Protein AF-A0A7Y3MBK2-F1 (afdb_monomer_lite)

Radius of gyration: 17.52 Å; chains: 1; bounding box: 44×32×43 Å

Sequence (130 aa):
MTSEGFHSFNSLSNVDETSLMDDGACVFMGRNELGITFCGIEKAYYDGKIEFKKPISCHLYPIRVSKNEQTGFEALNYDKWDICSSACTNGKKQKIRIFEFAKEALIRQYGADFYEDLTNAAEHLQGKRD

Structure (mmCIF, N/CA/C/O backbone):
data_AF-A0A7Y3MBK2-F1
#
_entry.id   AF-A0A7Y3MBK2-F1
#
loop_
_atom_site.group_PDB
_atom_site.id
_atom_site.type_symbol
_atom_site.label_atom_id
_atom_site.label_alt_id
_atom_site.label_comp_id
_atom_site.label_asym_id
_atom_site.label_entity_id
_atom_site.label_seq_id
_atom_site.pdbx_PDB_ins_code
_atom_site.Cartn_x
_atom_site.Cartn_y
_atom_site.Cartn_z
_atom_site.occupancy
_atom_site.B_iso_or_equiv
_atom_site.auth_seq_id
_atom_site.auth_comp_id
_atom_site.auth_asym_id
_atom_site.auth_atom_id
_atom_site.pdbx_PDB_model_num
ATOM 1 N N . MET A 1 1 ? 18.909 -0.826 -16.203 1.00 48.44 1 MET A N 1
ATOM 2 C CA . MET A 1 1 ? 18.796 -1.868 -15.161 1.00 48.44 1 MET A CA 1
ATOM 3 C C . MET A 1 1 ? 20.095 -1.822 -14.396 1.00 48.44 1 MET A C 1
ATOM 5 O O . MET A 1 1 ? 21.133 -1.786 -15.049 1.00 48.44 1 MET A O 1
ATOM 9 N N . THR A 1 2 ? 20.044 -1.709 -13.072 1.00 53.00 2 THR A N 1
ATOM 10 C CA . THR A 1 2 ? 21.256 -1.769 -12.249 1.00 53.00 2 THR A CA 1
ATOM 11 C C . THR A 1 2 ? 21.963 -3.100 -12.508 1.00 53.00 2 THR A C 1
ATOM 13 O O . THR A 1 2 ? 21.320 -4.104 -12.827 1.00 53.00 2 THR A O 1
ATOM 16 N N . SER A 1 3 ? 23.290 -3.125 -12.406 1.00 59.00 3 SER A N 1
ATOM 17 C CA . SER A 1 3 ? 24.083 -4.354 -12.557 1.00 59.00 3 SER A CA 1
ATOM 18 C C . SER A 1 3 ? 23.788 -5.406 -11.478 1.00 59.00 3 SER A C 1
ATOM 20 O O . SER A 1 3 ? 24.255 -6.533 -11.590 1.00 59.00 3 SER A O 1
ATOM 22 N N . GLU A 1 4 ? 23.011 -5.048 -10.451 1.00 63.34 4 GLU A N 1
ATOM 23 C CA . GLU A 1 4 ? 22.795 -5.825 -9.225 1.00 63.34 4 GLU A CA 1
ATOM 24 C C . GLU A 1 4 ? 21.454 -6.586 -9.180 1.00 63.34 4 GLU A C 1
ATOM 26 O O . GLU A 1 4 ? 21.165 -7.269 -8.206 1.00 63.34 4 GLU A O 1
ATOM 31 N N . GLY A 1 5 ? 20.643 -6.542 -10.245 1.00 80.12 5 GLY A N 1
ATOM 32 C CA . GLY A 1 5 ? 19.383 -7.293 -10.318 1.00 80.12 5 GLY A CA 1
ATOM 33 C C . GLY A 1 5 ? 18.173 -6.553 -9.728 1.00 80.12 5 GLY A C 1
ATOM 34 O O . GLY A 1 5 ? 18.114 -5.326 -9.737 1.00 80.12 5 GLY A O 1
ATOM 35 N N . PHE A 1 6 ? 17.146 -7.301 -9.304 1.00 87.88 6 PHE A N 1
ATOM 36 C CA . PHE A 1 6 ? 15.860 -6.739 -8.844 1.00 87.88 6 PHE A CA 1
ATOM 37 C C . PHE A 1 6 ? 15.759 -6.539 -7.322 1.00 87.88 6 PHE A C 1
ATOM 39 O O . PHE A 1 6 ? 14.814 -5.902 -6.850 1.00 87.88 6 PHE A O 1
ATOM 46 N N . HIS A 1 7 ? 16.689 -7.113 -6.562 1.00 91.00 7 HIS A N 1
ATOM 47 C CA . HIS A 1 7 ? 16.751 -7.024 -5.107 1.00 91.00 7 HIS A CA 1
ATOM 48 C C . HIS A 1 7 ? 18.206 -6.969 -4.642 1.00 91.00 7 HIS A C 1
ATOM 50 O O . HIS A 1 7 ? 19.104 -7.442 -5.336 1.00 91.00 7 HI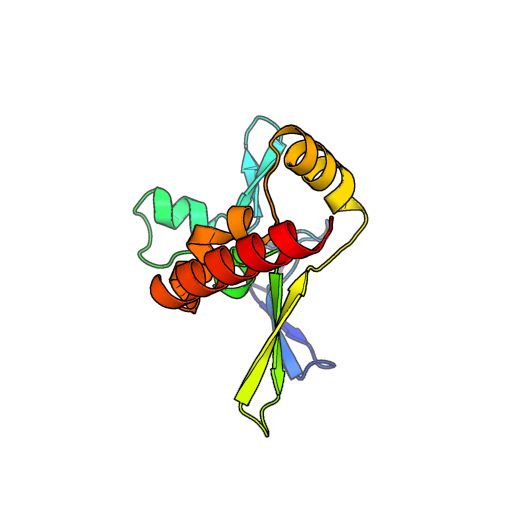S A O 1
ATOM 56 N N . SER A 1 8 ? 18.414 -6.409 -3.456 1.00 89.81 8 SER A N 1
ATOM 57 C CA . SER A 1 8 ? 19.708 -6.321 -2.783 1.00 89.81 8 SER A CA 1
ATOM 58 C C . SER A 1 8 ? 19.531 -6.639 -1.304 1.00 89.81 8 SER A C 1
ATOM 60 O O . SER A 1 8 ? 18.614 -6.116 -0.668 1.00 89.81 8 SER A O 1
ATOM 62 N N . PHE A 1 9 ? 20.419 -7.461 -0.750 1.00 89.88 9 PHE A N 1
ATOM 63 C CA . PHE A 1 9 ? 20.398 -7.790 0.671 1.00 89.88 9 PHE A CA 1
ATOM 64 C C . PHE A 1 9 ? 20.830 -6.583 1.512 1.00 89.88 9 PHE A C 1
ATOM 66 O O . PHE A 1 9 ? 21.944 -6.077 1.356 1.00 89.88 9 PHE A O 1
ATOM 73 N N . ASN A 1 10 ? 19.969 -6.135 2.426 1.00 87.19 10 ASN A N 1
ATOM 74 C CA . ASN A 1 10 ? 20.289 -5.073 3.369 1.00 87.19 10 ASN A CA 1
ATOM 75 C C . ASN A 1 10 ? 20.819 -5.682 4.675 1.00 87.19 10 ASN A C 1
ATOM 77 O O . ASN A 1 10 ? 20.092 -6.320 5.436 1.00 87.19 10 ASN A O 1
ATOM 81 N N . SER A 1 11 ? 22.104 -5.458 4.955 1.00 90.44 11 SER A N 1
ATOM 82 C CA . SER A 1 11 ? 22.784 -6.001 6.136 1.00 90.44 11 SER A CA 1
ATOM 83 C C . SER A 1 11 ? 22.356 -5.361 7.462 1.00 90.44 11 SER A C 1
ATOM 85 O O . SER A 1 11 ? 22.569 -5.965 8.511 1.00 90.44 11 SER A O 1
ATOM 87 N N . LEU A 1 12 ? 21.747 -4.170 7.439 1.00 86.88 12 LEU A N 1
ATOM 88 C CA . LEU A 1 12 ? 21.247 -3.487 8.637 1.00 86.88 12 LEU A CA 1
ATOM 89 C C . LEU A 1 12 ? 19.890 -4.043 9.076 1.00 86.88 12 LEU A C 1
ATOM 91 O O . LEU A 1 12 ? 19.650 -4.214 10.269 1.00 86.88 12 LEU A O 1
ATOM 95 N N . SER A 1 13 ? 19.006 -4.310 8.115 1.00 82.06 13 SER A N 1
ATOM 96 C CA . SER A 1 13 ? 17.661 -4.846 8.352 1.00 82.06 13 SER A CA 1
ATOM 97 C C . SER A 1 13 ? 17.597 -6.377 8.237 1.00 82.06 13 SER A C 1
ATOM 99 O O . SER A 1 13 ? 16.591 -6.969 8.620 1.00 82.06 13 SER A 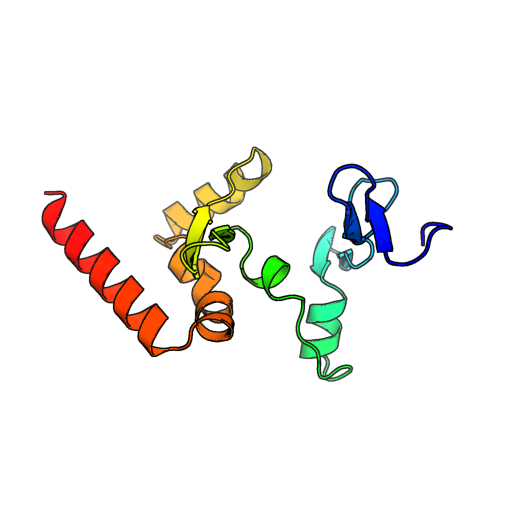O 1
ATOM 101 N N . ASN A 1 14 ? 18.678 -7.022 7.777 1.00 89.50 14 ASN A N 1
ATOM 102 C CA . ASN A 1 14 ? 18.801 -8.467 7.558 1.00 89.50 14 ASN A CA 1
ATOM 103 C C . ASN A 1 14 ? 17.672 -9.036 6.676 1.00 89.50 14 ASN A C 1
ATOM 105 O O . ASN A 1 14 ? 17.157 -10.127 6.926 1.00 89.50 14 ASN A O 1
ATOM 109 N N . VAL A 1 15 ? 17.270 -8.272 5.659 1.00 88.00 15 VAL A N 1
ATOM 110 C CA . VAL A 1 15 ? 16.224 -8.637 4.696 1.00 88.00 15 VAL A CA 1
ATOM 111 C C . VAL A 1 15 ? 16.625 -8.229 3.283 1.00 88.00 15 VAL A C 1
ATOM 113 O O . VAL A 1 15 ? 17.396 -7.289 3.085 1.00 88.00 15 VAL A O 1
ATOM 116 N N . ASP A 1 16 ? 16.075 -8.925 2.292 1.00 90.50 16 ASP A N 1
ATOM 117 C CA . ASP A 1 16 ? 16.164 -8.497 0.900 1.00 90.50 16 ASP A CA 1
ATOM 118 C C . ASP A 1 16 ? 15.234 -7.311 0.645 1.00 90.50 16 ASP A C 1
ATOM 120 O O . ASP A 1 16 ? 14.033 -7.351 0.930 1.00 90.50 16 ASP A O 1
ATOM 124 N N . GLU A 1 17 ? 15.792 -6.253 0.068 1.00 90.88 17 GLU A N 1
ATOM 125 C CA . GLU A 1 17 ? 15.067 -5.043 -0.291 1.00 90.88 17 GLU A CA 1
ATOM 126 C C . GLU A 1 17 ? 14.988 -4.904 -1.809 1.00 90.88 17 GLU A C 1
ATOM 128 O O . GLU A 1 17 ? 15.844 -5.377 -2.556 1.00 90.88 17 GLU A O 1
ATOM 133 N N . THR A 1 18 ? 13.926 -4.255 -2.288 1.00 91.88 18 THR A N 1
ATOM 134 C CA . THR A 1 18 ? 13.802 -3.948 -3.716 1.00 91.88 18 THR A CA 1
ATOM 135 C C . THR A 1 18 ? 14.872 -2.940 -4.105 1.00 91.88 18 THR A C 1
ATOM 137 O O . THR A 1 18 ? 14.935 -1.861 -3.517 1.00 91.88 18 THR A O 1
ATOM 140 N N . SER A 1 19 ? 15.669 -3.267 -5.121 1.00 93.06 19 SER A N 1
ATOM 141 C CA . SER A 1 19 ? 16.725 -2.373 -5.588 1.00 93.06 19 SER A CA 1
ATOM 142 C C . SER A 1 19 ? 16.153 -1.047 -6.098 1.00 93.06 19 SER A C 1
ATOM 144 O O . SER A 1 19 ? 15.011 -0.960 -6.574 1.00 93.06 19 SER A O 1
ATOM 146 N N . LEU A 1 20 ? 16.973 -0.005 -6.020 1.00 91.94 20 LEU A N 1
ATOM 147 C CA . LEU A 1 20 ? 16.676 1.311 -6.573 1.00 91.94 20 LEU A CA 1
ATOM 148 C C . LEU A 1 20 ? 17.520 1.544 -7.829 1.00 91.94 20 LEU A C 1
ATOM 150 O O . LEU A 1 20 ? 18.616 1.009 -7.961 1.00 91.94 20 LEU A O 1
ATOM 154 N N . MET A 1 21 ? 16.990 2.324 -8.762 1.00 90.62 21 MET A N 1
ATOM 155 C CA . MET A 1 21 ? 17.741 2.910 -9.867 1.00 90.62 21 MET A CA 1
ATOM 156 C C . MET A 1 21 ? 18.637 4.042 -9.343 1.00 90.62 21 MET A C 1
ATOM 158 O O . MET A 1 21 ? 18.438 4.526 -8.229 1.00 90.62 21 MET A O 1
ATOM 162 N N . ASP A 1 22 ? 19.578 4.509 -10.164 1.00 89.75 22 ASP A N 1
ATOM 163 C CA . ASP A 1 22 ? 20.529 5.571 -9.791 1.00 89.75 22 ASP A CA 1
ATOM 164 C C . ASP A 1 22 ? 19.843 6.879 -9.345 1.00 89.75 22 ASP A C 1
ATOM 166 O O . ASP A 1 22 ? 20.403 7.644 -8.564 1.00 89.75 22 ASP A O 1
ATOM 170 N N . ASP A 1 23 ? 18.615 7.134 -9.813 1.00 89.44 23 ASP A N 1
ATOM 171 C CA . ASP A 1 23 ? 17.789 8.288 -9.429 1.00 89.44 23 ASP A CA 1
ATOM 172 C C . ASP A 1 23 ? 16.968 8.064 -8.141 1.00 89.44 23 ASP A C 1
ATOM 174 O O . ASP A 1 23 ? 16.126 8.890 -7.787 1.00 89.44 23 ASP A O 1
ATOM 178 N N . GLY A 1 24 ? 17.191 6.948 -7.442 1.00 88.75 24 GLY A N 1
ATOM 179 C CA . GLY A 1 24 ? 16.498 6.571 -6.210 1.00 88.75 24 GLY A CA 1
ATOM 180 C C . GLY A 1 24 ? 15.103 5.977 -6.420 1.00 88.75 24 GLY A C 1
ATOM 181 O O . GLY A 1 24 ? 14.428 5.644 -5.446 1.00 88.75 24 GLY A O 1
ATOM 182 N N . ALA A 1 25 ? 14.637 5.819 -7.660 1.00 91.00 25 ALA A N 1
ATOM 183 C CA . ALA A 1 25 ? 13.343 5.202 -7.911 1.00 91.00 25 ALA A CA 1
ATOM 184 C C . ALA A 1 25 ? 13.403 3.672 -7.841 1.00 91.00 25 ALA A C 1
ATOM 186 O O . ALA A 1 25 ? 14.397 3.048 -8.190 1.00 91.00 25 ALA A O 1
ATOM 187 N N . CYS A 1 26 ? 12.295 3.047 -7.443 1.00 93.50 26 CYS A N 1
ATOM 188 C CA . CYS A 1 26 ? 12.140 1.592 -7.474 1.00 93.50 26 CYS A CA 1
ATOM 189 C C . CYS A 1 26 ? 12.460 1.030 -8.873 1.00 93.50 26 CYS A C 1
ATOM 191 O O . CYS A 1 26 ? 11.967 1.565 -9.866 1.00 93.50 26 CYS A O 1
ATOM 193 N N . VAL A 1 27 ? 13.197 -0.087 -8.967 1.00 94.81 27 VAL A N 1
ATOM 194 C CA . VAL A 1 27 ? 13.520 -0.746 -10.258 1.00 94.81 27 VAL A CA 1
ATOM 195 C C . VAL A 1 27 ? 12.297 -1.182 -11.074 1.00 94.81 27 VAL A C 1
ATOM 197 O O . VAL A 1 27 ? 12.409 -1.424 -12.274 1.00 94.81 27 VAL A O 1
ATOM 200 N N . PHE A 1 28 ? 11.118 -1.255 -10.452 1.00 95.31 28 PHE A N 1
ATOM 201 C CA . PHE A 1 28 ? 9.849 -1.534 -11.126 1.00 95.31 28 PHE A CA 1
ATOM 202 C C . PHE A 1 28 ? 9.071 -0.269 -11.518 1.00 95.31 28 PHE A C 1
ATOM 204 O O . PHE A 1 28 ? 7.939 -0.380 -11.991 1.00 95.31 28 PHE A O 1
ATOM 211 N N . MET A 1 29 ? 9.610 0.932 -11.299 1.00 95.19 29 MET A N 1
ATOM 212 C CA . MET A 1 29 ? 8.949 2.182 -11.668 1.00 95.19 29 MET A CA 1
ATOM 213 C C . MET A 1 29 ? 9.114 2.465 -13.165 1.00 95.19 29 MET A C 1
ATOM 215 O O . MET A 1 29 ? 10.226 2.555 -13.677 1.00 95.19 29 MET A O 1
ATOM 219 N N . GLY A 1 30 ? 7.995 2.663 -13.859 1.00 94.75 30 GLY A N 1
ATOM 220 C CA . GLY A 1 30 ? 7.947 3.195 -15.219 1.00 94.75 30 GLY A CA 1
ATOM 221 C C . GLY A 1 30 ? 7.484 4.651 -15.241 1.00 94.75 30 GLY A C 1
ATOM 222 O O . GLY A 1 30 ? 6.915 5.148 -14.268 1.00 94.75 30 GLY A O 1
ATOM 223 N N . ARG A 1 31 ? 7.711 5.334 -16.367 1.00 94.81 31 ARG A N 1
ATOM 224 C CA . ARG A 1 31 ? 7.190 6.677 -16.668 1.00 94.81 31 ARG A CA 1
ATOM 225 C C . ARG A 1 31 ? 6.491 6.628 -18.023 1.00 94.81 31 ARG A C 1
ATOM 227 O O . ARG A 1 31 ? 6.991 5.974 -18.936 1.00 94.81 31 ARG A O 1
ATOM 234 N N . ASN A 1 32 ? 5.326 7.256 -18.145 1.00 93.56 32 ASN A N 1
ATOM 235 C CA . ASN A 1 32 ? 4.659 7.397 -19.442 1.00 93.56 32 ASN A CA 1
ATOM 236 C C . ASN A 1 32 ? 5.178 8.636 -20.197 1.00 93.56 32 ASN A C 1
ATOM 238 O O . ASN A 1 32 ? 6.025 9.371 -19.692 1.00 93.56 32 ASN A O 1
ATOM 242 N N . GLU A 1 33 ? 4.648 8.885 -21.395 1.00 95.06 33 GLU A N 1
ATOM 243 C CA . GLU A 1 33 ? 5.036 10.018 -22.255 1.00 95.06 33 GLU A CA 1
ATOM 244 C C . GLU A 1 33 ? 4.808 11.395 -21.605 1.00 95.06 33 GLU A C 1
ATOM 246 O O . GLU A 1 33 ? 5.490 12.358 -21.936 1.00 95.06 33 GLU A O 1
ATOM 251 N N . LEU A 1 34 ? 3.885 11.483 -20.641 1.00 95.31 34 LEU A N 1
ATOM 252 C CA . LEU A 1 34 ? 3.592 12.697 -19.871 1.00 95.31 34 LEU A CA 1
ATOM 253 C C . LEU A 1 34 ? 4.459 12.824 -18.605 1.00 95.31 34 LEU A C 1
ATOM 255 O O . LEU A 1 34 ? 4.255 13.737 -17.807 1.00 95.31 34 LEU A O 1
ATOM 259 N N . GLY A 1 35 ? 5.387 11.892 -18.375 1.00 91.75 35 GLY A N 1
ATOM 260 C CA . GLY A 1 35 ? 6.224 11.843 -17.176 1.00 91.75 35 GLY A CA 1
ATOM 261 C C . GLY A 1 35 ? 5.516 11.314 -15.922 1.00 91.75 35 GLY A C 1
ATOM 262 O O . GLY A 1 35 ? 6.109 11.329 -14.844 1.00 91.75 35 GLY A O 1
ATOM 263 N N . ILE A 1 36 ? 4.279 10.819 -16.033 1.00 91.62 36 ILE A N 1
ATOM 264 C CA . ILE A 1 36 ? 3.544 10.228 -14.907 1.00 91.62 36 ILE A CA 1
ATOM 265 C C . ILE A 1 36 ? 4.171 8.876 -14.571 1.00 91.62 36 ILE A C 1
ATOM 267 O O . ILE A 1 36 ? 4.326 8.012 -15.442 1.00 91.62 36 ILE A O 1
ATOM 271 N N . THR A 1 37 ? 4.523 8.693 -13.301 1.00 93.19 37 THR A N 1
ATOM 272 C CA . THR A 1 37 ? 5.119 7.459 -12.793 1.00 93.19 37 THR A CA 1
ATOM 273 C C . THR A 1 37 ? 4.062 6.386 -12.537 1.00 93.19 37 THR A C 1
ATOM 275 O O . THR A 1 37 ? 2.931 6.675 -12.147 1.00 93.19 37 THR A O 1
ATOM 278 N N . PHE A 1 38 ? 4.427 5.123 -12.746 1.00 95.00 38 PHE A N 1
ATOM 279 C CA . PHE A 1 38 ? 3.577 3.970 -12.444 1.00 95.00 38 PHE A CA 1
ATOM 280 C C . PHE A 1 38 ? 4.410 2.762 -12.008 1.00 95.00 38 PHE A C 1
ATOM 282 O O . PHE A 1 38 ? 5.596 2.657 -12.311 1.00 95.00 38 PHE A O 1
ATOM 289 N N . CYS A 1 39 ? 3.781 1.816 -11.309 1.00 96.56 39 CYS A N 1
ATOM 290 C CA . CYS A 1 39 ? 4.397 0.530 -10.988 1.00 96.56 39 CYS A CA 1
ATOM 291 C C . CYS A 1 39 ? 4.228 -0.432 -12.173 1.00 96.56 39 CYS A C 1
ATOM 293 O O . CYS A 1 39 ? 3.104 -0.766 -12.546 1.00 96.56 39 CYS A O 1
ATOM 295 N N . GLY A 1 40 ? 5.333 -0.903 -12.750 1.00 96.88 40 GLY A N 1
ATOM 296 C CA . GLY A 1 40 ? 5.338 -1.829 -13.883 1.00 96.88 40 GLY A CA 1
ATOM 297 C C . GLY A 1 40 ? 4.663 -3.167 -13.577 1.00 96.88 40 GLY A C 1
ATOM 298 O O . GLY A 1 40 ? 3.961 -3.692 -14.434 1.00 96.88 40 GLY A O 1
ATOM 299 N N . ILE A 1 41 ? 4.793 -3.673 -12.343 1.00 96.88 41 ILE A N 1
ATOM 300 C CA . ILE A 1 41 ? 4.120 -4.905 -11.891 1.00 96.88 41 ILE A CA 1
ATOM 301 C C . ILE A 1 41 ? 2.599 -4.726 -11.935 1.00 96.88 41 ILE A C 1
ATOM 303 O O . ILE A 1 41 ? 1.882 -5.532 -12.516 1.00 96.88 41 ILE A O 1
ATOM 307 N N . GLU A 1 42 ? 2.089 -3.638 -11.358 1.00 97.06 42 GLU A N 1
ATOM 308 C CA . GLU A 1 42 ? 0.648 -3.370 -11.354 1.00 97.06 42 GLU A CA 1
ATOM 309 C C . GLU A 1 42 ? 0.106 -3.081 -12.749 1.00 97.06 42 GLU A C 1
ATOM 311 O O . GLU A 1 42 ? -0.982 -3.539 -13.086 1.00 97.06 42 GLU A O 1
ATOM 316 N N . LYS A 1 43 ? 0.879 -2.382 -13.585 1.00 97.19 43 LYS A N 1
ATOM 317 C CA . LYS A 1 43 ? 0.512 -2.208 -14.985 1.00 97.19 43 LYS A CA 1
ATOM 318 C C . LYS A 1 43 ? 0.413 -3.554 -15.708 1.00 97.19 43 LYS A C 1
ATOM 320 O O . LYS A 1 43 ? -0.562 -3.782 -16.410 1.00 97.19 43 LYS A O 1
ATOM 325 N N . ALA A 1 44 ? 1.389 -4.445 -15.534 1.00 97.56 44 ALA A N 1
ATOM 326 C CA . ALA A 1 44 ? 1.365 -5.768 -16.153 1.00 97.56 44 ALA A CA 1
ATOM 327 C C . ALA A 1 44 ? 0.169 -6.613 -15.680 1.00 97.56 44 ALA A C 1
ATOM 329 O O . ALA A 1 44 ? -0.423 -7.317 -16.494 1.00 97.56 44 ALA A O 1
ATOM 330 N N . TYR A 1 45 ? -0.210 -6.498 -14.404 1.00 97.94 45 TYR A N 1
ATOM 331 C CA . TYR A 1 45 ? -1.417 -7.123 -13.859 1.00 97.94 45 TYR A CA 1
ATOM 332 C C . TYR A 1 45 ? -2.692 -6.603 -14.539 1.00 97.94 45 TYR A C 1
ATOM 334 O O . TYR A 1 45 ? -3.478 -7.393 -15.052 1.00 97.94 45 TYR A O 1
ATOM 342 N N . TYR A 1 46 ? -2.879 -5.281 -14.626 1.00 96.81 46 TYR A N 1
ATOM 343 C CA . TYR A 1 46 ? -4.055 -4.704 -15.295 1.00 96.81 46 TYR A CA 1
ATOM 344 C C . TYR A 1 46 ? -4.076 -4.938 -16.812 1.00 96.81 46 TYR A C 1
ATOM 346 O O . TYR A 1 46 ? -5.149 -4.984 -17.406 1.00 96.81 46 TYR A O 1
ATOM 354 N N . ASP A 1 47 ? -2.909 -5.121 -17.431 1.00 97.50 47 ASP A N 1
ATOM 355 C CA . ASP A 1 47 ? -2.776 -5.519 -18.834 1.00 97.50 47 ASP A CA 1
ATOM 356 C C . ASP A 1 47 ? -3.038 -7.037 -19.047 1.00 97.50 47 ASP A C 1
ATOM 358 O O . ASP A 1 47 ? -2.941 -7.509 -20.180 1.00 97.50 47 ASP A O 1
ATOM 362 N N . GLY A 1 48 ? -3.311 -7.822 -17.992 1.00 98.00 48 GLY A N 1
ATOM 363 C CA . GLY A 1 48 ? -3.555 -9.272 -18.072 1.00 98.00 48 GLY A CA 1
ATOM 364 C C . GLY A 1 48 ? -2.316 -10.111 -18.410 1.00 98.00 48 GLY A C 1
ATOM 365 O O . GLY A 1 48 ? -2.436 -11.239 -18.879 1.00 98.00 48 GLY A O 1
ATOM 366 N N . LYS A 1 49 ? -1.111 -9.558 -18.220 1.00 98.25 49 LYS A N 1
ATOM 367 C CA . LYS A 1 49 ? 0.162 -10.227 -18.551 1.00 98.25 49 LYS A CA 1
ATOM 368 C C . LYS A 1 49 ? 0.685 -11.101 -17.415 1.00 98.25 49 LYS A C 1
ATOM 370 O O . LYS A 1 49 ? 1.492 -11.993 -17.662 1.00 98.25 49 LYS A O 1
ATOM 375 N N . ILE A 1 50 ? 0.279 -10.802 -16.183 1.00 97.69 50 ILE A N 1
ATOM 376 C CA . ILE A 1 50 ? 0.631 -11.552 -14.976 1.00 97.69 50 ILE A CA 1
ATOM 377 C C . ILE A 1 50 ? -0.571 -11.603 -14.030 1.00 97.69 50 ILE A C 1
ATOM 379 O O . ILE A 1 50 ? -1.327 -10.642 -13.935 1.00 97.69 50 ILE A O 1
ATOM 383 N N . GLU A 1 51 ? -0.683 -12.682 -13.258 1.00 97.75 51 GLU A N 1
ATOM 384 C CA . GLU A 1 51 ? -1.727 -12.849 -12.229 1.00 97.75 51 GLU A CA 1
ATOM 385 C C . GLU A 1 51 ? -1.379 -12.135 -10.907 1.00 97.75 51 GLU A C 1
ATOM 387 O O . GLU A 1 51 ? -2.205 -11.984 -10.008 1.00 97.75 51 GLU A O 1
ATOM 392 N N . PHE A 1 52 ? -0.130 -11.686 -10.759 1.00 95.75 52 PHE A N 1
ATOM 393 C CA . PHE A 1 52 ? 0.355 -11.055 -9.536 1.00 95.75 52 PHE A CA 1
ATOM 394 C C . PHE A 1 52 ? 0.151 -9.537 -9.562 1.00 95.75 52 PHE A C 1
ATOM 396 O O . PHE A 1 52 ? 0.895 -8.803 -10.215 1.00 95.75 52 PHE A O 1
ATOM 403 N N . LYS A 1 53 ? -0.817 -9.044 -8.781 1.00 95.81 53 LYS A N 1
ATOM 404 C CA . LYS A 1 53 ? -0.911 -7.613 -8.448 1.00 95.81 53 LYS A CA 1
ATOM 405 C C . LYS A 1 53 ? 0.262 -7.208 -7.548 1.00 95.81 53 LYS A C 1
ATOM 407 O O . LYS A 1 53 ? 0.714 -8.012 -6.735 1.00 95.81 53 LYS A O 1
ATOM 412 N N . LYS A 1 54 ? 0.707 -5.945 -7.645 1.00 96.12 54 LYS A N 1
ATOM 413 C CA . LYS A 1 54 ? 1.827 -5.372 -6.866 1.00 96.12 54 LYS A CA 1
ATOM 414 C C . LYS A 1 54 ? 1.866 -5.819 -5.386 1.00 96.12 54 LYS A C 1
ATOM 416 O O . LYS A 1 54 ? 0.804 -6.057 -4.796 1.00 96.12 54 LYS A O 1
ATOM 421 N N . PRO A 1 55 ? 3.058 -5.868 -4.754 1.00 95.50 55 PRO A N 1
ATOM 422 C CA . PRO A 1 55 ? 3.198 -6.270 -3.354 1.00 95.50 55 PRO A CA 1
ATOM 423 C C . PRO A 1 55 ? 2.265 -5.493 -2.424 1.00 95.50 55 PRO A C 1
ATOM 425 O O . PRO A 1 55 ? 2.029 -4.298 -2.629 1.00 95.50 55 PRO A O 1
ATOM 428 N N . ILE A 1 56 ? 1.725 -6.162 -1.400 1.00 96.94 56 ILE A N 1
ATOM 429 C CA . ILE A 1 56 ? 0.704 -5.554 -0.538 1.00 96.94 56 ILE A CA 1
ATOM 430 C C . ILE A 1 56 ? 1.221 -4.314 0.200 1.00 96.94 56 ILE A C 1
ATOM 432 O O . ILE A 1 56 ? 0.510 -3.318 0.286 1.00 96.94 56 ILE A O 1
ATOM 436 N N . SER A 1 57 ? 2.490 -4.319 0.612 1.00 95.19 57 SER A N 1
ATOM 437 C CA . SER A 1 57 ? 3.157 -3.167 1.227 1.00 95.19 57 SER A CA 1
ATOM 438 C C . SER A 1 57 ? 3.203 -1.944 0.302 1.00 95.19 57 SER A C 1
ATOM 440 O O . SER A 1 57 ? 3.021 -0.819 0.761 1.00 95.19 57 SER A O 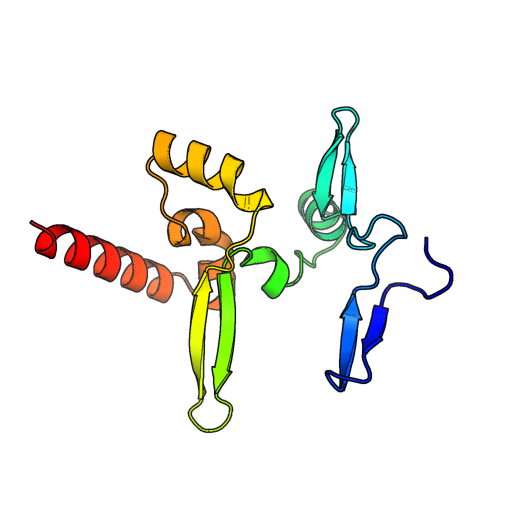1
ATOM 442 N N . CYS A 1 58 ? 3.395 -2.148 -1.006 1.00 95.50 58 CYS A N 1
ATOM 443 C CA . CYS A 1 58 ? 3.340 -1.080 -2.005 1.00 95.50 58 CYS A CA 1
ATOM 444 C C . CYS A 1 58 ? 1.905 -0.625 -2.290 1.00 95.50 58 CYS A C 1
ATOM 446 O O . CYS A 1 58 ? 1.690 0.540 -2.604 1.00 95.50 58 CYS A O 1
ATOM 448 N N . HIS A 1 59 ? 0.930 -1.536 -2.233 1.00 97.44 59 HIS A N 1
ATOM 449 C CA . HIS A 1 59 ? -0.475 -1.216 -2.489 1.00 97.44 59 HIS A CA 1
ATOM 450 C C . HIS A 1 59 ? -1.097 -0.411 -1.339 1.00 97.44 59 HIS A C 1
ATOM 452 O O . HIS A 1 59 ? -1.906 0.472 -1.592 1.00 97.44 59 HIS A O 1
ATOM 458 N N . LEU A 1 60 ? -0.690 -0.690 -0.095 1.00 97.50 60 LEU A N 1
ATOM 459 C CA . LEU A 1 60 ? -1.157 0.012 1.104 1.00 97.50 60 LEU A CA 1
ATOM 460 C C . LEU A 1 60 ? -0.589 1.428 1.243 1.00 97.50 60 LEU A C 1
ATOM 462 O O . LEU A 1 60 ? -1.172 2.238 1.960 1.00 97.50 60 LEU A O 1
ATOM 466 N N . TYR A 1 61 ? 0.523 1.744 0.575 1.00 94.88 61 TYR A N 1
ATOM 467 C CA . TYR A 1 61 ? 1.179 3.042 0.696 1.00 94.88 61 TYR A CA 1
ATOM 468 C C . TYR A 1 61 ? 0.207 4.201 0.373 1.00 94.88 61 TYR A C 1
ATOM 470 O O . TYR A 1 61 ? -0.416 4.183 -0.690 1.00 94.88 61 TYR A O 1
ATOM 478 N N . PRO A 1 62 ? 0.055 5.216 1.251 1.00 94.75 62 PRO A N 1
ATOM 479 C CA . PRO A 1 62 ? 0.980 5.633 2.314 1.00 94.75 62 PRO A CA 1
ATOM 480 C C . PRO A 1 62 ? 0.726 5.039 3.714 1.00 94.75 62 PRO A C 1
ATOM 482 O O . PRO A 1 62 ? 1.210 5.582 4.702 1.00 94.75 62 PRO A O 1
ATOM 485 N N . ILE A 1 63 ? -0.028 3.947 3.842 1.00 97.25 63 ILE A N 1
ATOM 486 C CA . ILE A 1 63 ? -0.199 3.216 5.106 1.00 97.25 63 ILE A CA 1
ATOM 487 C C . ILE A 1 63 ? 0.915 2.169 5.245 1.00 97.25 63 ILE A C 1
ATOM 489 O O . ILE A 1 63 ? 1.090 1.306 4.385 1.00 97.25 63 ILE A O 1
ATOM 493 N N . ARG A 1 64 ? 1.673 2.236 6.342 1.00 96.50 64 ARG A N 1
ATOM 494 C CA . ARG A 1 64 ? 2.720 1.281 6.725 1.00 96.50 64 ARG A CA 1
ATOM 495 C C . ARG A 1 64 ? 2.249 0.441 7.901 1.00 96.50 64 ARG A C 1
ATOM 497 O O . ARG A 1 64 ? 1.747 0.978 8.885 1.00 96.50 64 ARG A O 1
ATOM 504 N N . VAL A 1 65 ? 2.453 -0.866 7.809 1.00 96.56 65 VAL A N 1
ATOM 505 C CA . VAL A 1 65 ? 2.102 -1.811 8.872 1.00 96.56 65 VAL A CA 1
ATOM 506 C C . VAL A 1 65 ? 3.343 -2.092 9.709 1.00 96.56 65 VAL A C 1
ATOM 508 O O . VAL A 1 65 ? 4.373 -2.488 9.168 1.00 96.56 65 VAL A O 1
ATOM 511 N N . SER A 1 66 ? 3.249 -1.890 11.020 1.00 94.62 66 SER A N 1
ATOM 512 C CA . SER A 1 66 ? 4.243 -2.371 11.983 1.00 94.62 66 SER A CA 1
ATOM 513 C C . SER A 1 66 ? 3.615 -3.457 12.842 1.00 94.62 66 SER A C 1
ATOM 515 O O . SER A 1 66 ? 2.549 -3.231 13.419 1.00 94.62 66 SER A O 1
ATOM 517 N N . LYS A 1 67 ? 4.274 -4.609 12.948 1.00 94.25 67 LYS A N 1
ATOM 518 C CA . LYS A 1 67 ? 3.763 -5.773 13.670 1.00 94.25 67 LYS A CA 1
ATOM 519 C C . LYS A 1 67 ? 4.563 -6.019 14.942 1.00 94.25 67 LYS A C 1
ATOM 521 O O . LYS A 1 67 ? 5.791 -6.002 14.928 1.00 94.25 67 LYS A O 1
ATOM 526 N N . ASN A 1 68 ? 3.860 -6.261 16.040 1.00 93.75 68 ASN A N 1
ATOM 527 C CA . ASN A 1 68 ? 4.449 -6.799 17.253 1.00 93.75 68 ASN A CA 1
ATOM 528 C C . ASN A 1 68 ? 4.339 -8.329 17.207 1.00 93.75 68 ASN A C 1
ATOM 530 O O . ASN A 1 68 ? 3.256 -8.879 17.388 1.00 93.75 68 ASN A O 1
ATOM 534 N N . GLU A 1 69 ? 5.459 -9.018 16.983 1.00 91.94 69 GLU A N 1
ATOM 535 C CA . GLU A 1 69 ? 5.482 -10.485 16.871 1.00 91.94 69 GLU A CA 1
ATOM 536 C C . GLU A 1 69 ? 5.128 -11.210 18.180 1.00 91.94 69 GLU A C 1
ATOM 538 O O . GLU A 1 69 ? 4.728 -12.369 18.146 1.00 91.94 69 GLU A O 1
ATOM 543 N N . GLN A 1 70 ? 5.231 -10.545 19.337 1.00 93.44 70 GLN A N 1
ATOM 544 C CA . GLN A 1 70 ? 4.892 -11.148 20.631 1.00 93.44 70 GLN A CA 1
ATOM 545 C C . GLN A 1 70 ? 3.384 -11.146 20.892 1.00 93.44 70 GLN A C 1
ATOM 547 O O . GLN A 1 70 ? 2.860 -12.088 21.480 1.00 93.44 70 GLN A O 1
ATOM 552 N N . THR A 1 71 ? 2.687 -10.082 20.484 1.00 95.19 71 THR A N 1
ATOM 553 C CA . THR A 1 71 ? 1.244 -9.922 20.732 1.00 95.19 71 THR A CA 1
ATOM 554 C C . THR A 1 71 ? 0.384 -10.214 19.507 1.00 95.19 71 THR A C 1
ATOM 556 O O . THR A 1 71 ? -0.832 -10.328 19.634 1.00 95.19 71 THR A O 1
ATOM 559 N N . GLY A 1 72 ? 0.988 -10.293 18.318 1.00 92.56 72 GLY A N 1
ATOM 560 C CA . GLY A 1 72 ? 0.276 -10.355 17.041 1.00 92.56 72 GLY A CA 1
ATOM 561 C C . GLY A 1 72 ? -0.402 -9.039 16.647 1.00 92.56 72 GLY A C 1
ATOM 562 O O . GLY A 1 72 ? -1.133 -9.009 15.663 1.00 92.56 72 GLY A O 1
ATOM 563 N N . PHE A 1 73 ? -0.182 -7.953 17.395 1.00 95.06 73 PHE A N 1
ATOM 564 C CA . PHE A 1 73 ? -0.806 -6.661 17.126 1.00 95.06 73 PHE A CA 1
ATOM 565 C C . PHE A 1 73 ? -0.173 -5.975 15.911 1.00 95.06 73 PHE A C 1
ATOM 567 O O . PHE A 1 73 ? 1.050 -5.839 15.836 1.00 95.06 73 PHE A O 1
ATOM 574 N N . GLU A 1 74 ? -1.012 -5.480 15.003 1.00 96.25 74 GLU A N 1
ATOM 575 C CA . GLU A 1 74 ? -0.600 -4.671 13.858 1.00 96.25 74 GLU A CA 1
ATOM 576 C C . GLU A 1 74 ? -1.051 -3.220 14.030 1.00 96.25 74 GLU A C 1
ATOM 578 O O . GLU A 1 74 ? -2.228 -2.937 14.251 1.00 96.25 74 GLU A O 1
ATOM 583 N N . ALA A 1 75 ? -0.111 -2.285 13.889 1.00 96.25 75 ALA A N 1
ATOM 584 C CA . ALA A 1 75 ? -0.410 -0.862 13.818 1.00 96.25 75 ALA A CA 1
ATOM 585 C C . ALA A 1 75 ? -0.316 -0.377 12.368 1.00 96.25 75 ALA A C 1
ATOM 587 O O . ALA A 1 75 ? 0.702 -0.572 11.700 1.00 96.25 75 ALA A O 1
ATOM 588 N N . LEU A 1 76 ? -1.381 0.276 11.903 1.00 96.94 76 LEU A N 1
ATOM 589 C CA . LEU A 1 76 ? -1.471 0.895 10.585 1.00 96.94 76 LEU A CA 1
ATOM 590 C C . LEU A 1 76 ? -1.129 2.381 10.719 1.00 96.94 76 LEU A C 1
ATOM 592 O O . LEU A 1 76 ? -1.906 3.167 11.260 1.00 96.94 76 LEU A O 1
ATOM 596 N N . ASN A 1 77 ? 0.039 2.768 10.218 1.00 96.56 77 ASN A N 1
ATOM 597 C CA . ASN A 1 77 ? 0.605 4.099 10.393 1.00 96.56 77 ASN A CA 1
ATOM 598 C C . ASN A 1 77 ? 0.614 4.860 9.069 1.00 96.56 77 ASN A C 1
ATOM 600 O O . ASN A 1 77 ? 1.062 4.337 8.053 1.00 96.56 77 ASN A O 1
ATOM 604 N N . TYR A 1 78 ? 0.161 6.111 9.073 1.00 94.25 78 TYR A N 1
ATOM 605 C CA . TYR A 1 78 ? 0.328 6.988 7.917 1.00 94.25 78 TYR A CA 1
ATOM 606 C C . TYR A 1 78 ? 1.775 7.488 7.836 1.00 94.25 78 TYR A C 1
ATOM 608 O O . TYR A 1 78 ? 2.242 8.197 8.727 1.00 94.25 78 TYR A O 1
ATOM 616 N N . ASP A 1 79 ? 2.461 7.132 6.756 1.00 94.25 79 ASP A N 1
ATOM 617 C CA . ASP A 1 79 ? 3.826 7.552 6.457 1.00 94.25 79 ASP A CA 1
ATOM 618 C C . ASP A 1 79 ? 3.818 8.920 5.763 1.00 94.25 79 ASP A C 1
ATOM 620 O O . ASP A 1 79 ? 3.277 9.081 4.664 1.00 94.25 79 ASP A O 1
ATOM 624 N N . LYS A 1 80 ? 4.370 9.935 6.436 1.00 91.62 80 LYS A N 1
ATOM 625 C CA . LYS A 1 80 ? 4.293 11.338 6.017 1.00 91.62 80 LYS A CA 1
ATOM 626 C C . LYS A 1 80 ? 5.683 11.904 5.762 1.00 91.62 80 LYS A C 1
ATOM 628 O O . LYS A 1 80 ? 6.501 12.011 6.668 1.00 91.62 80 LYS A O 1
ATOM 633 N N . TRP A 1 81 ? 5.860 12.415 4.553 1.00 89.62 81 TRP A N 1
ATOM 634 C CA . TRP A 1 81 ? 7.072 13.071 4.077 1.00 89.62 81 TRP A CA 1
ATOM 635 C C . TRP A 1 81 ? 6.717 14.214 3.116 1.00 89.62 81 TRP A C 1
ATOM 637 O O . TRP A 1 81 ? 5.544 14.501 2.855 1.00 89.62 81 TRP A O 1
ATOM 647 N N . ASP A 1 82 ? 7.731 14.930 2.657 1.00 84.88 82 ASP A N 1
ATOM 648 C CA . ASP A 1 82 ? 7.652 16.183 1.906 1.00 84.88 82 ASP A CA 1
ATOM 649 C C . ASP A 1 82 ? 6.887 16.066 0.576 1.00 84.88 82 ASP A C 1
ATOM 651 O O . ASP A 1 82 ? 6.077 16.945 0.242 1.00 84.88 82 ASP A O 1
ATOM 655 N N . ILE A 1 83 ? 7.032 14.945 -0.137 1.00 82.81 83 ILE A N 1
ATOM 656 C CA . ILE A 1 83 ? 6.343 14.734 -1.421 1.00 82.81 83 ILE A CA 1
ATOM 657 C C . ILE A 1 83 ? 4.821 14.546 -1.277 1.00 82.81 83 ILE A C 1
ATOM 659 O O . ILE A 1 83 ? 4.076 14.684 -2.249 1.00 82.81 83 ILE A O 1
ATOM 663 N N . CYS A 1 84 ? 4.317 14.275 -0.066 1.00 84.38 84 CYS A N 1
ATOM 664 C CA . CYS A 1 84 ? 2.884 14.084 0.174 1.00 84.38 84 CYS A CA 1
ATOM 665 C C . CYS A 1 84 ? 2.071 15.384 0.082 1.00 84.38 84 CYS A C 1
ATOM 667 O O . CYS A 1 84 ? 0.841 15.323 0.038 1.00 84.38 84 CYS A O 1
ATOM 669 N N . SER A 1 85 ? 2.711 16.558 0.078 1.00 88.00 85 SER A N 1
ATOM 670 C CA . SER A 1 85 ? 2.050 17.873 0.152 1.00 88.00 85 SER A CA 1
ATOM 671 C C . SER A 1 85 ? 0.994 18.088 -0.943 1.00 88.00 85 SER A C 1
ATOM 673 O O . SER A 1 85 ? -0.145 18.480 -0.650 1.00 88.00 85 SER A O 1
ATOM 675 N N . SER A 1 86 ? 1.329 17.754 -2.189 1.00 88.62 86 SER A N 1
ATOM 676 C CA . SER A 1 86 ? 0.420 17.849 -3.337 1.00 88.62 86 SER A CA 1
ATOM 677 C C . SER A 1 86 ? -0.765 16.885 -3.214 1.00 88.62 86 SER A C 1
ATOM 679 O O . SER A 1 86 ? -1.917 17.294 -3.386 1.00 88.62 86 SER A O 1
ATOM 681 N N . ALA A 1 87 ? -0.512 15.630 -2.823 1.00 89.75 87 ALA A N 1
ATOM 682 C CA . ALA A 1 87 ? -1.557 14.626 -2.611 1.00 89.75 87 ALA A CA 1
ATOM 683 C C . ALA A 1 87 ? -2.506 15.020 -1.466 1.00 89.75 87 ALA A C 1
ATOM 685 O O . ALA A 1 87 ? -3.724 14.960 -1.624 1.00 89.75 87 ALA A O 1
ATOM 686 N N . CYS A 1 88 ? -1.969 15.520 -0.348 1.00 90.62 88 CYS A N 1
ATOM 687 C CA . CYS A 1 88 ? -2.754 16.030 0.780 1.00 90.62 88 CYS A CA 1
ATOM 688 C C . CYS A 1 88 ? -3.646 17.207 0.371 1.00 90.62 88 CYS A C 1
ATOM 690 O O . CYS A 1 88 ? -4.792 17.305 0.809 1.00 90.62 88 CYS A O 1
ATOM 692 N N . THR A 1 89 ? -3.131 18.107 -0.470 1.00 92.31 89 THR A N 1
ATOM 693 C CA . THR A 1 89 ? -3.892 19.257 -0.973 1.00 92.31 89 THR A CA 1
ATOM 694 C C . THR A 1 89 ? -5.068 18.797 -1.827 1.00 92.31 89 THR A C 1
ATOM 696 O O . THR A 1 89 ? -6.186 19.276 -1.640 1.00 92.31 89 THR A O 1
ATOM 699 N N . ASN A 1 90 ? -4.843 17.835 -2.725 1.00 92.88 90 ASN A N 1
ATOM 700 C CA . ASN A 1 90 ? -5.912 17.264 -3.535 1.00 92.88 90 ASN A CA 1
ATOM 701 C C . ASN A 1 90 ? -6.931 16.488 -2.685 1.00 92.88 90 ASN A C 1
ATOM 703 O O . ASN A 1 90 ? -8.131 16.702 -2.824 1.00 92.88 90 ASN A O 1
ATOM 707 N N . GLY A 1 91 ? -6.467 15.655 -1.748 1.00 92.19 91 GLY A N 1
ATOM 708 C CA . GLY A 1 91 ? -7.330 14.897 -0.838 1.00 92.19 91 GLY A CA 1
ATOM 709 C C . GLY A 1 91 ? -8.250 15.798 -0.013 1.00 92.19 91 GLY A C 1
ATOM 710 O O . GLY A 1 91 ? -9.443 15.529 0.080 1.00 92.19 91 GLY A O 1
ATOM 711 N N . LYS A 1 92 ? -7.742 16.934 0.488 1.00 93.12 92 LYS A N 1
ATOM 712 C CA . LYS A 1 92 ? -8.561 17.951 1.172 1.00 93.12 92 LYS A CA 1
ATOM 713 C C . LYS A 1 92 ? -9.645 18.541 0.268 1.00 93.12 92 LYS A C 1
ATOM 715 O O . LYS A 1 92 ? -10.779 18.681 0.714 1.00 93.12 92 LYS A O 1
ATOM 72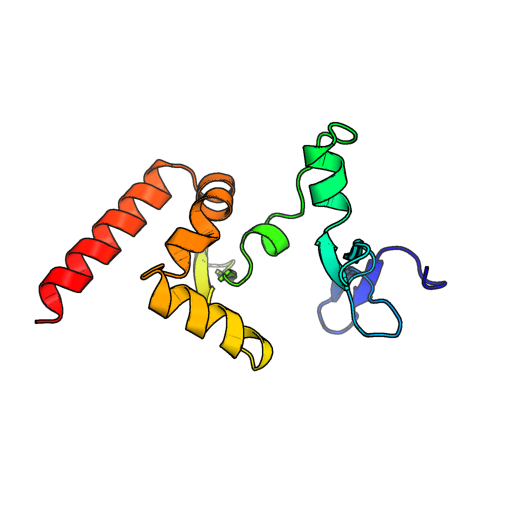0 N N . LYS A 1 93 ? -9.314 18.869 -0.988 1.00 95.44 93 LYS A N 1
ATOM 721 C CA . LYS A 1 93 ? -10.289 19.389 -1.967 1.00 95.44 93 LYS A CA 1
ATOM 722 C C . LYS A 1 93 ? -11.388 18.367 -2.260 1.00 95.44 93 LYS A C 1
ATOM 724 O O . LYS A 1 93 ? -12.558 18.728 -2.279 1.00 95.44 93 LYS A O 1
ATOM 729 N N . GLN A 1 94 ? -11.002 17.104 -2.420 1.00 94.94 94 GLN A N 1
ATOM 730 C CA . GLN A 1 94 ? -11.915 15.994 -2.698 1.00 94.94 94 GLN A CA 1
ATOM 731 C C . GLN A 1 94 ? -12.623 15.455 -1.445 1.00 9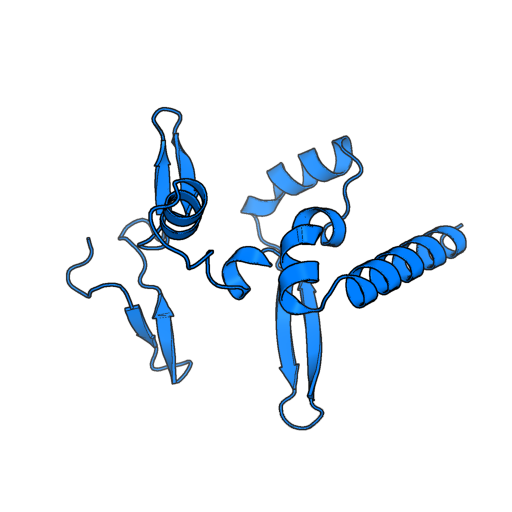4.94 94 GLN A C 1
ATOM 733 O O . GLN A 1 94 ? -13.482 14.590 -1.566 1.00 94.94 94 GLN A O 1
ATOM 738 N N . LYS A 1 95 ? -12.272 15.954 -0.249 1.00 93.75 95 LYS A N 1
ATOM 739 C CA . LYS A 1 95 ? -12.750 15.462 1.054 1.00 93.75 95 LYS A CA 1
ATOM 740 C C . LYS A 1 95 ? -12.515 13.955 1.258 1.00 93.75 95 LYS A C 1
ATOM 742 O O . LYS A 1 95 ? -13.336 13.284 1.869 1.00 93.75 95 LYS A O 1
ATOM 747 N N . ILE A 1 96 ? -11.381 13.445 0.773 1.00 93.38 96 ILE A N 1
ATOM 748 C CA . ILE A 1 96 ? -10.984 12.033 0.885 1.00 93.38 96 ILE A CA 1
ATOM 749 C C . ILE A 1 96 ? -10.018 11.851 2.064 1.00 93.38 96 ILE A C 1
ATOM 751 O O . ILE A 1 96 ? -9.019 12.566 2.188 1.00 93.38 96 ILE A O 1
ATOM 755 N N . ARG A 1 97 ? -10.302 10.866 2.917 1.00 93.44 97 ARG A N 1
ATOM 756 C CA . ARG A 1 97 ? -9.474 10.407 4.041 1.00 93.44 97 ARG A CA 1
ATOM 757 C C . ARG A 1 97 ? -8.458 9.363 3.560 1.00 93.44 97 ARG A C 1
ATOM 759 O O . ARG A 1 97 ? -8.681 8.658 2.581 1.00 93.44 97 ARG A O 1
ATOM 766 N N . ILE A 1 98 ? -7.334 9.223 4.268 1.00 94.12 98 ILE A N 1
ATOM 767 C CA . ILE A 1 98 ? -6.240 8.317 3.858 1.00 94.12 98 ILE A CA 1
ATOM 768 C C . ILE A 1 98 ? -6.704 6.859 3.729 1.00 94.12 98 ILE A C 1
ATOM 770 O O . ILE A 1 98 ? -6.348 6.190 2.762 1.00 94.12 98 ILE A O 1
ATOM 774 N N . PHE A 1 99 ? -7.522 6.369 4.663 1.00 95.50 99 PHE A N 1
ATOM 775 C CA . PHE A 1 99 ? -8.011 4.991 4.595 1.00 95.50 99 PHE A CA 1
ATOM 776 C C . PHE A 1 99 ? -8.990 4.765 3.431 1.00 95.50 99 PHE A C 1
ATOM 778 O O . PHE A 1 99 ? -9.018 3.676 2.870 1.00 95.50 99 PHE A O 1
ATOM 785 N N . GLU A 1 100 ? -9.733 5.794 3.010 1.00 96.38 100 GLU A N 1
ATOM 786 C CA . GLU A 1 100 ? -10.616 5.721 1.838 1.00 96.38 100 GLU A CA 1
ATOM 787 C C . GLU A 1 100 ? -9.805 5.665 0.542 1.00 96.38 100 GLU A C 1
ATOM 789 O O . GLU A 1 100 ? -10.119 4.884 -0.353 1.00 96.38 100 GLU A O 1
ATOM 794 N N . PHE A 1 101 ? -8.719 6.442 0.460 1.00 95.56 101 PHE A N 1
ATOM 795 C CA . PHE A 1 101 ? -7.762 6.346 -0.644 1.00 95.56 101 PHE A CA 1
ATOM 796 C C . PHE A 1 101 ? -7.164 4.933 -0.751 1.00 95.56 101 PHE A C 1
ATOM 798 O O . PHE A 1 101 ? -7.036 4.397 -1.848 1.00 95.56 101 PHE A O 1
ATOM 805 N N . ALA A 1 102 ? -6.853 4.306 0.386 1.00 96.75 102 ALA A N 1
ATOM 806 C CA . ALA A 1 102 ? -6.288 2.960 0.455 1.00 96.75 102 ALA A CA 1
ATOM 807 C C . ALA A 1 102 ? -7.339 1.828 0.473 1.00 96.75 102 ALA A C 1
ATOM 809 O O . ALA A 1 102 ? -6.977 0.683 0.749 1.00 96.75 102 ALA A O 1
ATOM 810 N N . LYS A 1 103 ? -8.621 2.105 0.180 1.00 97.88 103 LYS A N 1
ATOM 811 C CA . LYS A 1 103 ? -9.733 1.143 0.302 1.00 97.88 103 LYS A CA 1
ATOM 812 C C . LYS A 1 103 ? -9.433 -0.215 -0.323 1.00 97.88 103 LYS A C 1
ATOM 814 O O . LYS A 1 103 ? -9.579 -1.240 0.333 1.00 97.88 103 LYS A O 1
ATOM 819 N N . GLU A 1 104 ? -9.007 -0.231 -1.584 1.00 97.62 104 GLU A N 1
ATOM 820 C CA . GLU A 1 104 ? -8.770 -1.488 -2.298 1.00 97.62 104 GLU A CA 1
ATOM 821 C C . GLU A 1 104 ? -7.640 -2.307 -1.653 1.00 97.62 104 GLU A C 1
ATOM 823 O O . GLU A 1 104 ? -7.721 -3.530 -1.550 1.00 97.62 104 GLU A O 1
ATOM 828 N N . ALA A 1 105 ? -6.591 -1.637 -1.177 1.00 98.00 105 ALA A N 1
ATOM 829 C CA . ALA A 1 105 ? -5.467 -2.284 -0.517 1.00 98.00 105 ALA A CA 1
ATOM 830 C C . ALA A 1 105 ? -5.833 -2.816 0.873 1.00 98.00 105 ALA A C 1
ATOM 832 O O . ALA A 1 105 ? -5.441 -3.931 1.212 1.00 98.00 105 ALA A O 1
ATOM 833 N N . LEU A 1 106 ? -6.614 -2.054 1.642 1.00 98.38 106 LEU A N 1
ATOM 834 C CA . LEU A 1 106 ? -7.111 -2.467 2.954 1.00 98.38 106 LEU A CA 1
ATOM 835 C C . LEU A 1 106 ? -8.058 -3.660 2.839 1.00 98.38 106 LEU A C 1
ATOM 837 O O . LEU A 1 106 ? -7.882 -4.629 3.566 1.00 98.38 106 LEU A O 1
ATOM 841 N N . ILE A 1 107 ? -8.988 -3.641 1.879 1.00 98.56 107 ILE A N 1
ATOM 842 C CA . ILE A 1 107 ? -9.881 -4.779 1.624 1.00 98.56 107 ILE A CA 1
ATOM 843 C C . ILE A 1 107 ? -9.080 -6.006 1.178 1.00 98.56 107 ILE A C 1
ATOM 845 O O . ILE A 1 107 ? -9.346 -7.109 1.644 1.00 98.56 107 ILE A O 1
ATOM 849 N N . ARG A 1 108 ? -8.068 -5.833 0.316 1.00 98.00 108 ARG A N 1
ATOM 850 C CA . ARG A 1 108 ? -7.209 -6.943 -0.123 1.00 98.00 108 ARG A CA 1
ATOM 851 C C . ARG A 1 108 ? -6.447 -7.593 1.037 1.00 98.00 108 ARG A C 1
ATOM 853 O O . ARG A 1 108 ? -6.259 -8.803 1.004 1.00 98.00 108 ARG A O 1
ATOM 860 N N . GLN A 1 109 ? -5.972 -6.807 2.003 1.00 97.56 109 GLN A N 1
ATOM 861 C CA . GLN A 1 109 ? -5.177 -7.314 3.128 1.00 97.56 109 GLN A CA 1
ATOM 862 C C . GLN A 1 109 ? -6.037 -7.839 4.283 1.00 97.56 109 GLN A C 1
ATOM 864 O O . GLN A 1 109 ? -5.709 -8.870 4.859 1.00 97.56 109 GLN A O 1
ATOM 869 N N . TYR A 1 110 ? -7.107 -7.124 4.636 1.00 97.88 110 TYR A N 1
ATOM 870 C CA . TYR A 1 110 ? -7.859 -7.333 5.878 1.00 97.88 110 TYR A CA 1
ATOM 871 C C . TYR A 1 110 ? -9.327 -7.733 5.665 1.00 97.88 110 TYR A C 1
ATOM 873 O O . TYR A 1 110 ? -10.007 -8.084 6.624 1.00 97.88 110 TYR A O 1
ATOM 881 N N . GLY A 1 111 ? -9.819 -7.716 4.425 1.00 98.50 111 GLY A N 1
ATOM 882 C CA . GLY A 1 111 ? -11.199 -8.063 4.088 1.00 98.50 111 GLY A CA 1
ATOM 883 C C . GLY A 1 111 ? -12.165 -6.875 4.089 1.00 98.50 111 GLY A C 1
ATOM 884 O O . GLY A 1 111 ? -11.841 -5.763 4.511 1.00 98.50 111 GLY A O 1
ATOM 885 N N . ALA A 1 112 ? -13.366 -7.120 3.560 1.00 98.50 112 ALA A N 1
ATOM 886 C CA . ALA A 1 112 ? -14.422 -6.114 3.457 1.00 98.50 112 ALA A CA 1
ATOM 887 C C . ALA A 1 112 ? -14.964 -5.710 4.836 1.00 98.50 112 ALA A C 1
ATOM 889 O O . ALA A 1 112 ? -15.084 -4.516 5.097 1.00 98.50 112 ALA A O 1
ATOM 890 N N . ASP A 1 113 ? -15.188 -6.687 5.717 1.00 98.56 113 ASP A N 1
ATOM 891 C CA . ASP A 1 113 ? -15.727 -6.478 7.065 1.00 98.56 113 ASP A CA 1
ATOM 892 C C . ASP A 1 113 ? -14.837 -5.529 7.884 1.00 98.56 113 ASP A C 1
ATOM 894 O O . ASP A 1 113 ? -15.315 -4.559 8.465 1.00 98.56 113 ASP A O 1
ATOM 898 N N . PHE A 1 114 ? -13.511 -5.713 7.828 1.00 98.06 114 PHE A N 1
ATOM 899 C CA . PHE A 1 114 ? -12.559 -4.802 8.471 1.00 98.06 114 PHE A CA 1
ATOM 900 C C . PHE A 1 114 ? -12.672 -3.365 7.941 1.00 98.06 114 PHE A C 1
ATOM 902 O O . PHE A 1 114 ? -12.597 -2.399 8.701 1.00 98.06 114 PHE A O 1
ATOM 909 N N . TYR A 1 115 ? -12.815 -3.204 6.622 1.00 98.44 115 TYR A N 1
ATOM 910 C CA . TYR A 1 115 ? -12.935 -1.880 6.016 1.00 98.44 115 TYR A CA 1
ATOM 911 C C . TYR A 1 115 ? -14.253 -1.195 6.411 1.00 98.44 115 TYR A C 1
ATOM 913 O O . TYR A 1 115 ? -14.281 0.024 6.611 1.00 98.44 115 TYR A O 1
ATOM 921 N N . GLU A 1 116 ? -15.332 -1.964 6.537 1.00 98.44 116 GLU A N 1
ATOM 922 C CA . GLU A 1 116 ? -16.620 -1.482 7.031 1.00 98.44 116 GLU A CA 1
ATOM 923 C C . GLU A 1 116 ? -16.514 -1.021 8.491 1.00 98.44 116 GLU A C 1
ATOM 925 O O . GLU A 1 116 ? -16.857 0.123 8.791 1.00 98.44 116 GLU A O 1
ATOM 930 N N . ASP A 1 117 ? -15.920 -1.833 9.368 1.00 97.69 117 ASP A N 1
ATOM 931 C CA . ASP A 1 117 ? -15.674 -1.472 10.769 1.00 97.69 117 ASP A CA 1
ATOM 932 C C . ASP A 1 117 ? -14.822 -0.203 10.903 1.00 97.69 117 ASP A C 1
ATOM 934 O O . ASP A 1 117 ? -15.135 0.690 11.697 1.00 97.69 117 ASP A O 1
ATOM 938 N N . LEU A 1 118 ? -13.768 -0.072 10.090 1.00 96.69 118 LEU A N 1
ATOM 939 C CA . LEU A 1 118 ? -12.932 1.128 10.050 1.00 96.69 118 LEU A CA 1
ATOM 940 C C . LEU A 1 118 ? -13.727 2.365 9.607 1.00 96.69 118 LEU A C 1
ATOM 942 O O . LEU A 1 118 ? -13.538 3.454 10.158 1.00 96.69 118 LEU A O 1
ATOM 946 N N . THR A 1 119 ? -14.618 2.202 8.629 1.00 96.75 119 THR A N 1
ATOM 947 C CA . THR A 1 119 ? -15.488 3.278 8.138 1.00 96.75 119 THR A CA 1
ATOM 948 C C . THR A 1 119 ? -16.450 3.729 9.237 1.00 96.75 119 THR A C 1
ATOM 950 O O . THR A 1 119 ? -16.480 4.919 9.561 1.00 96.75 119 THR A O 1
ATOM 953 N N . ASN A 1 120 ? -17.127 2.781 9.889 1.00 96.75 120 ASN A N 1
ATOM 954 C CA . ASN A 1 120 ? -18.048 3.027 10.999 1.00 96.75 120 ASN A CA 1
ATOM 955 C C . ASN A 1 120 ? -17.345 3.716 12.181 1.00 96.75 120 ASN A C 1
ATOM 957 O O . ASN A 1 120 ? -17.841 4.702 12.733 1.00 96.75 120 ASN A O 1
ATOM 961 N N . ALA A 1 121 ? -16.148 3.249 12.552 1.00 95.69 121 ALA A N 1
ATOM 962 C CA . ALA A 1 121 ? -15.350 3.860 13.610 1.00 95.69 121 ALA A CA 1
ATOM 963 C C . ALA A 1 121 ? -14.967 5.310 13.272 1.00 95.69 121 ALA A C 1
ATOM 965 O O . ALA A 1 121 ? -15.050 6.199 14.124 1.00 95.69 121 ALA A O 1
ATOM 966 N N . ALA A 1 122 ? -14.573 5.569 12.024 1.00 93.94 122 ALA A N 1
ATOM 967 C CA . ALA A 1 122 ? -14.209 6.906 11.579 1.00 93.94 122 ALA A CA 1
ATOM 968 C C . ALA A 1 122 ? -15.411 7.869 11.558 1.00 93.94 122 ALA A C 1
ATOM 970 O O . ALA A 1 122 ? -15.242 9.042 11.888 1.00 93.94 122 ALA A O 1
ATOM 971 N N . GLU A 1 123 ? -16.606 7.398 11.194 1.00 93.44 123 GLU A N 1
ATOM 972 C CA . GLU A 1 123 ? -17.855 8.175 11.245 1.00 93.44 123 GLU A CA 1
ATOM 973 C C . GLU A 1 123 ? -18.273 8.493 12.685 1.00 93.44 123 GLU A C 1
ATOM 975 O O . GLU A 1 123 ? -18.549 9.648 13.017 1.00 93.44 123 GLU A O 1
ATOM 980 N N . HIS A 1 124 ? -18.211 7.505 13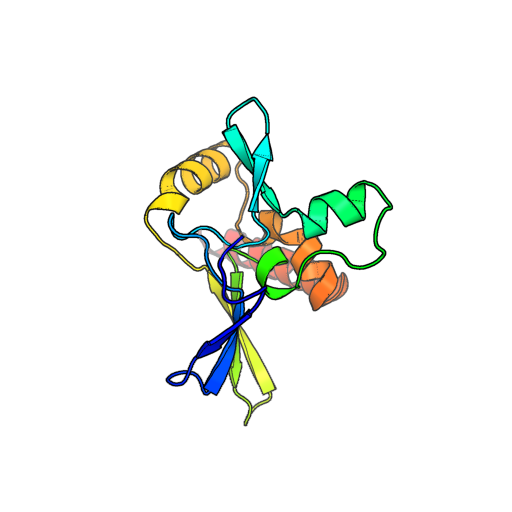.580 1.00 94.12 124 HIS A N 1
ATOM 981 C CA . HIS A 1 124 ? -18.500 7.697 15.004 1.00 94.12 124 HIS A CA 1
ATOM 982 C C . HIS A 1 124 ? -17.571 8.722 15.665 1.00 94.12 124 HIS A C 1
ATOM 984 O O . HIS A 1 124 ? -18.001 9.532 16.485 1.00 94.12 124 HIS A O 1
ATOM 990 N N . LEU A 1 125 ? -16.285 8.717 15.301 1.00 90.25 125 LEU A N 1
ATOM 991 C CA . LEU A 1 125 ? -15.312 9.691 15.804 1.00 90.25 125 LEU A CA 1
ATOM 992 C C . LEU A 1 125 ? -15.537 11.106 15.252 1.00 90.25 125 LEU A C 1
ATOM 994 O O . LEU A 1 125 ? -15.158 12.072 15.914 1.00 90.25 125 LEU A O 1
ATOM 998 N N . GLN A 1 126 ? -16.133 11.248 14.065 1.00 78.75 126 GLN A N 1
ATOM 999 C CA . GLN A 1 126 ? -16.501 12.558 13.521 1.00 78.75 126 GLN A CA 1
ATOM 1000 C C . GLN A 1 126 ? -17.678 13.164 14.286 1.00 78.75 126 GLN A C 1
ATOM 1002 O O . GLN A 1 126 ? -17.593 14.325 14.664 1.00 78.75 126 GLN A O 1
ATOM 1007 N N . GLY A 1 127 ? -18.701 12.369 14.616 1.00 66.75 127 GLY A N 1
ATOM 1008 C CA . GLY A 1 127 ? -19.848 12.831 15.411 1.00 66.75 127 GLY A CA 1
ATOM 1009 C C . GLY A 1 127 ? -19.527 13.211 16.866 1.00 66.75 127 GLY A C 1
ATOM 1010 O O . GLY A 1 127 ? -20.384 13.750 17.555 1.00 66.75 127 GLY A O 1
ATOM 1011 N N . LYS A 1 128 ? -18.308 12.928 17.348 1.00 57.75 128 LYS A N 1
ATOM 1012 C CA . LYS A 1 128 ? -17.817 13.268 18.699 1.00 57.75 128 LYS A CA 1
ATOM 1013 C C . LYS A 1 128 ? -16.811 14.423 18.732 1.00 57.75 128 LYS A C 1
ATOM 1015 O O . LYS A 1 128 ? -16.245 14.700 19.787 1.00 57.75 128 LYS A O 1
ATOM 1020 N N . ARG A 1 129 ? -16.496 15.012 17.577 1.00 53.22 129 ARG A N 1
ATOM 1021 C CA . ARG A 1 129 ? -15.516 16.102 17.446 1.00 53.22 129 ARG A CA 1
ATOM 1022 C C . ARG A 1 129 ? -16.144 17.500 17.419 1.00 53.22 129 ARG A C 1
ATOM 1024 O O . ARG A 1 129 ? -15.388 18.461 17.276 1.00 53.22 129 ARG A O 1
ATOM 1031 N N . ASP A 1 130 ? -17.459 17.574 17.605 1.00 39.78 130 ASP A N 1
ATOM 1032 C CA . ASP A 1 130 ? -18.236 18.789 17.880 1.00 39.78 130 ASP A CA 1
ATOM 1033 C C . ASP A 1 130 ? -18.496 18.922 19.391 1.00 39.78 130 ASP A C 1
ATOM 1035 O O . ASP A 1 130 ? -18.500 20.071 19.889 1.00 39.78 130 ASP A O 1
#

Foldseek 3Di:
DPPPPQWDQDPVVRDIDGDADPVRHGPQWDADPVRDIDGNQQVCCVVVNDVDHDDLCVLLPLWHWDADPVVRDIDTDRDDDDVCPVVVVVCVVVVHDSCNVSVVSCCVVPNPVVSVVVVVVVVVVVVVPD

Secondary structure (DSSP, 8-state):
--TT-SEEEETTTTEEEE-B-TTS-BTTEEE-TT--EEEHHHHHHHTTS-S----HHHHHTTEEEEE-TTT--EEEEE---TTHHHHHHHHHHHT--HHHHTHHHHHHHH-HHHHHHHHHHHHHHHTT--

pLDDT: mean 91.47, std 10.27, range [39.78, 98.56]